Protein AF-A0A8S9NLE8-F1 (afdb_monomer)

Radius of gyration: 13.9 Å; Cα contacts (8 Å, |Δi|>4): 105; chains: 1; bounding box: 33×22×41 Å

Mean predicted aligned error: 6.96 Å

Secondary structure (DSSP, 8-state):
--HHHHHHHH--TTS--EEEEEHHHHHHHHHTT-GGG-SEEEEE---TT---TT------TTPPPHHHHHHHHHHHHHTT-EEEEE--

InterPro domains:
  IPR057192 Domain of unknown function DUF7870 [PF25276] (2-87)

Structure (mmCIF, N/CA/C/O backbone):
data_AF-A0A8S9NLE8-F1
#
_entry.id   AF-A0A8S9NLE8-F1
#
loop_
_atom_site.group_PDB
_atom_site.id
_atom_site.type_symbol
_atom_site.label_atom_id
_atom_site.label_alt_id
_atom_site.label_comp_id
_atom_site.label_asym_id
_atom_site.label_entity_id
_atom_site.label_seq_id
_atom_site.pdbx_PDB_ins_code
_atom_site.Cartn_x
_atom_site.Cartn_y
_atom_site.Cartn_z
_atom_site.occupancy
_atom_site.B_iso_or_equiv
_atom_site.auth_seq_id
_atom_site.auth_comp_id
_atom_site.auth_asym_id
_atom_site.auth_atom_id
_atom_site.pdbx_PDB_model_num
ATOM 1 N N . MET A 1 1 ? 11.570 9.511 13.124 1.00 67.25 1 MET A N 1
ATOM 2 C CA . MET A 1 1 ? 10.175 9.049 13.130 1.00 67.25 1 MET A CA 1
ATOM 3 C C . MET A 1 1 ? 9.832 8.573 11.730 1.00 67.25 1 MET A C 1
ATOM 5 O O . MET A 1 1 ? 9.982 9.355 10.795 1.00 67.25 1 MET A O 1
ATOM 9 N N . GLY A 1 2 ? 9.524 7.287 11.557 1.00 86.75 2 GLY A N 1
ATOM 10 C CA . GLY A 1 2 ? 9.173 6.715 10.245 1.00 86.75 2 GLY A CA 1
ATOM 11 C C . GLY A 1 2 ? 7.699 6.943 9.894 1.00 86.75 2 GLY A C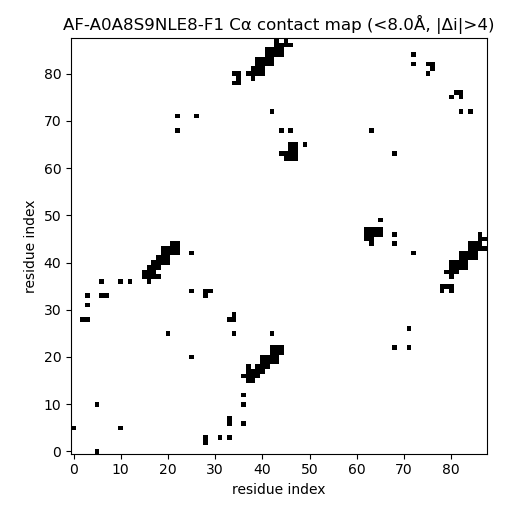 1
ATOM 12 O O . GLY A 1 2 ? 6.902 7.236 10.781 1.00 86.75 2 GLY A O 1
ATOM 13 N N . ILE A 1 3 ? 7.299 6.762 8.629 1.00 90.25 3 ILE A N 1
ATOM 14 C CA . ILE A 1 3 ? 5.889 6.954 8.221 1.00 90.25 3 ILE A CA 1
ATOM 15 C C . ILE A 1 3 ? 4.931 6.029 8.983 1.00 90.25 3 ILE A C 1
ATOM 17 O O . ILE A 1 3 ? 3.8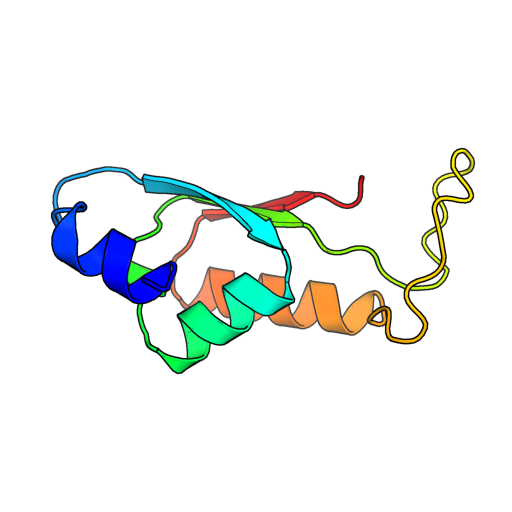45 6.433 9.378 1.00 90.25 3 ILE A O 1
ATOM 21 N N . THR A 1 4 ? 5.368 4.797 9.257 1.00 90.00 4 THR A N 1
ATOM 22 C CA . THR A 1 4 ? 4.590 3.818 10.026 1.00 90.00 4 THR A CA 1
ATOM 23 C C . THR A 1 4 ? 4.343 4.282 11.461 1.00 90.00 4 THR A C 1
ATOM 25 O O . THR A 1 4 ? 3.275 4.038 12.010 1.00 90.00 4 THR A O 1
ATOM 28 N N . GLU A 1 5 ? 5.339 4.910 12.079 1.00 92.94 5 GLU A N 1
ATOM 29 C CA . GLU A 1 5 ? 5.248 5.434 13.442 1.00 92.94 5 GLU A CA 1
ATOM 30 C C . GLU A 1 5 ? 4.338 6.662 13.472 1.00 92.94 5 GLU A C 1
ATOM 32 O O . GLU A 1 5 ? 3.413 6.720 14.273 1.00 92.94 5 GLU A O 1
ATOM 37 N N . TRP A 1 6 ? 4.512 7.563 12.499 1.00 93.31 6 TRP A N 1
ATOM 38 C CA . TRP A 1 6 ? 3.657 8.735 12.344 1.00 93.31 6 TRP A CA 1
ATOM 39 C C . TRP A 1 6 ? 2.178 8.352 12.185 1.00 93.31 6 TRP A C 1
ATOM 41 O O . TRP A 1 6 ? 1.341 8.905 12.892 1.00 93.31 6 TRP A O 1
ATOM 51 N N . LEU A 1 7 ? 1.853 7.373 11.328 1.00 92.06 7 LEU A N 1
ATOM 52 C CA . LEU A 1 7 ? 0.473 6.902 11.144 1.00 92.06 7 LEU A CA 1
ATOM 53 C C . LEU A 1 7 ? -0.118 6.353 12.445 1.00 92.06 7 LEU A C 1
ATOM 55 O O . LEU A 1 7 ? -1.232 6.705 12.804 1.00 92.06 7 LEU A O 1
ATOM 59 N N . LYS A 1 8 ? 0.638 5.547 13.196 1.00 91.06 8 LYS A N 1
ATOM 60 C CA . LYS A 1 8 ? 0.157 4.963 14.459 1.00 91.06 8 LYS A CA 1
ATOM 61 C C . LYS A 1 8 ? -0.123 5.998 15.545 1.00 91.06 8 LYS A C 1
ATOM 63 O O . LYS A 1 8 ? -0.996 5.772 16.374 1.00 91.06 8 LYS A O 1
ATOM 68 N N . GLU A 1 9 ? 0.639 7.085 15.574 1.00 93.50 9 GLU A N 1
ATOM 69 C CA . GLU A 1 9 ? 0.479 8.137 16.580 1.00 93.50 9 GLU A CA 1
ATOM 70 C C . GLU A 1 9 ? -0.597 9.163 16.211 1.00 93.50 9 GLU A C 1
ATOM 72 O O . GLU A 1 9 ? -1.178 9.775 17.105 1.00 93.50 9 GLU A O 1
ATOM 77 N N . ASN A 1 10 ? -0.849 9.368 14.913 1.00 93.81 10 ASN A N 1
ATOM 78 C CA . ASN A 1 10 ? -1.661 10.489 14.433 1.00 93.81 10 ASN A CA 1
ATOM 79 C C . ASN A 1 10 ? -2.977 10.080 13.769 1.00 93.81 10 ASN A C 1
ATOM 81 O O .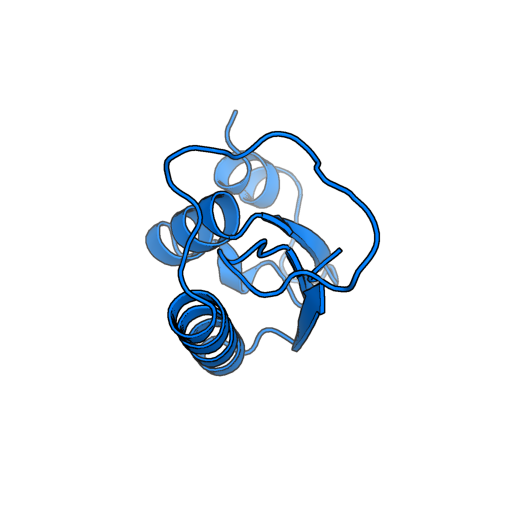 ASN A 1 10 ? -3.846 10.937 13.654 1.00 93.81 10 ASN A O 1
ATOM 85 N N . VAL A 1 11 ? -3.129 8.824 13.341 1.00 94.12 11 VAL A N 1
ATOM 86 C CA . VAL A 1 11 ? -4.325 8.346 12.635 1.00 94.12 11 VAL A CA 1
ATOM 87 C C . VAL A 1 11 ? -5.133 7.414 13.525 1.00 94.12 11 VAL A C 1
ATOM 89 O O . VAL A 1 11 ? -4.596 6.471 14.112 1.00 94.12 11 VAL A O 1
ATOM 92 N N . LYS A 1 12 ? -6.441 7.657 13.593 1.00 91.88 12 LYS A N 1
ATOM 93 C CA . LYS A 1 12 ? -7.416 6.769 14.237 1.00 91.88 12 LYS A CA 1
ATOM 94 C C . LYS A 1 12 ? -8.123 5.896 13.205 1.00 91.88 12 LYS A C 1
ATOM 96 O O . LYS A 1 12 ? -8.267 6.287 12.056 1.00 91.88 12 LYS A O 1
ATOM 101 N N . ASP A 1 13 ? -8.652 4.757 13.648 1.00 86.88 13 ASP A N 1
ATOM 102 C CA . ASP A 1 13 ? -9.342 3.784 12.783 1.00 86.88 13 ASP A CA 1
ATOM 103 C C . ASP A 1 13 ? -10.590 4.348 12.062 1.00 86.88 13 ASP A C 1
ATOM 105 O O . ASP A 1 13 ? -11.089 3.740 11.122 1.00 86.88 13 ASP A O 1
ATOM 109 N N . GLU A 1 14 ? -11.121 5.489 12.508 1.00 91.06 14 GLU A N 1
ATOM 110 C CA . GLU A 1 14 ? -12.314 6.145 11.947 1.00 91.06 14 GLU A CA 1
ATOM 111 C C . GLU A 1 14 ? -11.981 7.155 10.835 1.00 91.06 14 GLU A C 1
ATOM 113 O O . GLU A 1 14 ? -12.884 7.689 10.186 1.00 91.06 14 GLU A O 1
ATOM 118 N N . GLU A 1 15 ? -10.701 7.476 10.652 1.00 94.12 15 GLU A N 1
ATOM 119 C CA . GLU A 1 15 ? -10.255 8.492 9.707 1.00 94.12 15 GLU A CA 1
ATOM 120 C C . GLU A 1 15 ? -9.989 7.876 8.335 1.00 94.12 15 GLU A C 1
ATOM 122 O O . GLU A 1 15 ? -9.309 6.863 8.225 1.00 94.12 15 GLU A O 1
ATOM 127 N N . TYR A 1 16 ? -10.494 8.526 7.283 1.00 96.06 16 TYR A N 1
ATOM 128 C CA . TYR A 1 16 ? -10.234 8.113 5.906 1.00 96.06 16 TYR A CA 1
ATOM 129 C C . TYR A 1 16 ? -8.904 8.698 5.424 1.00 96.06 16 TYR A C 1
ATOM 131 O O . TYR A 1 16 ? -8.775 9.915 5.243 1.00 96.06 16 TYR A O 1
ATOM 139 N N . VAL A 1 17 ? -7.913 7.840 5.207 1.00 96.75 17 VAL A N 1
ATOM 140 C CA . VAL A 1 17 ? -6.545 8.243 4.880 1.00 96.75 17 VAL A CA 1
ATOM 141 C C . VAL A 1 17 ? -6.254 8.046 3.401 1.00 96.75 17 VAL A C 1
ATOM 143 O O . VAL A 1 17 ? -6.248 6.931 2.877 1.00 96.75 17 VAL A O 1
ATOM 146 N N . VAL A 1 18 ? -5.912 9.156 2.745 1.00 97.25 18 VAL A N 1
ATOM 147 C CA . VAL A 1 18 ? -5.432 9.179 1.361 1.00 97.25 18 VAL A CA 1
ATOM 148 C C . VAL A 1 18 ? -3.956 9.532 1.343 1.00 97.25 18 VAL A C 1
ATOM 150 O O . VAL A 1 18 ? -3.543 10.557 1.890 1.00 97.25 18 VAL A O 1
ATOM 153 N N . MET A 1 19 ? -3.149 8.714 0.676 1.00 95.06 19 MET A N 1
ATOM 154 C CA . MET A 1 19 ? -1.711 8.940 0.576 1.00 95.06 19 MET A CA 1
ATOM 155 C C . MET A 1 19 ? -1.210 8.845 -0.856 1.00 95.06 19 MET A C 1
ATOM 157 O O . MET A 1 19 ? -1.729 8.109 -1.688 1.00 95.06 19 MET A O 1
ATOM 161 N N . LYS A 1 20 ? -0.118 9.558 -1.125 1.00 95.44 20 LYS A N 1
ATOM 162 C CA . LYS A 1 20 ? 0.742 9.323 -2.281 1.00 95.44 20 LYS A CA 1
ATOM 163 C C . LYS A 1 20 ? 2.118 8.934 -1.763 1.00 95.44 20 LYS A C 1
ATOM 165 O O . LYS A 1 20 ? 2.705 9.692 -0.993 1.00 95.44 20 LYS A O 1
ATOM 170 N N . ALA A 1 21 ? 2.627 7.777 -2.171 1.00 94.56 21 ALA A N 1
ATOM 171 C CA . ALA A 1 21 ? 3.899 7.272 -1.666 1.00 94.56 21 ALA A CA 1
ATOM 172 C C . ALA A 1 21 ? 4.673 6.482 -2.723 1.00 94.56 21 ALA A C 1
ATOM 174 O O . ALA A 1 21 ? 4.091 5.843 -3.603 1.00 94.56 21 ALA A O 1
ATOM 175 N N . GLU A 1 22 ? 5.999 6.531 -2.609 1.00 92.56 22 GLU A N 1
ATOM 176 C CA . GLU A 1 22 ? 6.909 5.761 -3.452 1.00 92.56 22 GLU A CA 1
ATOM 177 C C . GLU A 1 22 ? 6.868 4.274 -3.096 1.00 92.56 22 GLU A C 1
ATOM 179 O O . GLU A 1 22 ? 6.608 3.876 -1.956 1.00 92.56 22 GLU A O 1
ATOM 184 N N . ALA A 1 23 ? 7.148 3.440 -4.090 1.00 92.38 23 ALA A N 1
ATOM 185 C CA . ALA A 1 23 ? 7.028 1.995 -3.991 1.00 92.38 23 ALA A CA 1
ATOM 186 C C . ALA A 1 23 ? 7.915 1.371 -2.887 1.00 92.38 23 ALA A C 1
ATOM 188 O O . ALA A 1 23 ? 7.568 0.327 -2.332 1.00 92.38 23 ALA A O 1
ATOM 189 N N . GLU A 1 24 ? 9.039 1.997 -2.537 1.00 91.38 24 GLU A N 1
ATOM 190 C CA . GLU A 1 24 ? 9.921 1.609 -1.432 1.00 91.38 24 GLU A CA 1
ATOM 191 C C . GLU A 1 24 ? 9.271 1.846 -0.062 1.00 91.38 24 GLU A C 1
ATOM 193 O O . GLU A 1 24 ? 9.328 0.976 0.812 1.00 91.38 24 GLU A O 1
ATOM 198 N N . VAL A 1 25 ? 8.610 2.995 0.105 1.00 93.56 25 VAL A N 1
ATOM 199 C CA . VAL A 1 25 ? 7.892 3.360 1.335 1.00 93.56 25 VAL A CA 1
ATOM 200 C C . VAL A 1 25 ? 6.700 2.430 1.535 1.00 93.56 25 VAL A C 1
ATOM 202 O O . VAL A 1 25 ? 6.488 1.897 2.623 1.00 93.56 25 VAL A O 1
ATOM 205 N N . VAL A 1 26 ? 5.952 2.171 0.462 1.00 95.06 26 VAL A N 1
ATOM 206 C CA . VAL A 1 26 ? 4.780 1.293 0.504 1.00 95.06 26 VAL A CA 1
ATOM 207 C C . VAL A 1 26 ? 5.164 -0.141 0.875 1.00 95.06 26 VAL A C 1
ATOM 209 O O . VAL A 1 26 ? 4.492 -0.772 1.687 1.00 95.06 26 VAL A O 1
ATOM 212 N N . GLU A 1 27 ? 6.275 -0.665 0.357 1.00 93.75 27 GLU A N 1
ATOM 213 C CA . GLU A 1 27 ? 6.763 -1.986 0.766 1.00 93.75 27 GLU A CA 1
ATOM 214 C C . GLU A 1 27 ? 7.156 -2.056 2.243 1.00 93.75 27 GLU A C 1
ATOM 216 O O . GLU A 1 27 ? 6.960 -3.087 2.887 1.00 93.75 27 GLU A O 1
ATOM 221 N N . GLU A 1 28 ? 7.720 -0.982 2.793 1.00 93.94 28 GLU A N 1
ATOM 222 C CA . GLU A 1 28 ? 7.999 -0.904 4.225 1.00 93.94 28 GLU A CA 1
ATOM 223 C C . GLU A 1 28 ? 6.705 -0.945 5.044 1.00 93.94 28 GLU A C 1
ATOM 225 O O . GLU A 1 28 ? 6.611 -1.695 6.017 1.00 93.94 28 GLU A O 1
ATOM 230 N N . MET A 1 29 ? 5.677 -0.216 4.609 1.00 94.88 29 MET A N 1
ATOM 231 C CA . MET A 1 29 ? 4.363 -0.222 5.254 1.00 94.88 29 MET A CA 1
ATOM 232 C C . MET A 1 29 ? 3.685 -1.594 5.189 1.00 94.88 29 MET A C 1
ATOM 234 O O . MET A 1 29 ? 3.094 -2.033 6.178 1.00 94.88 29 MET A O 1
ATOM 238 N N . MET A 1 30 ? 3.825 -2.307 4.066 1.00 94.38 30 MET A N 1
ATOM 239 C CA . MET A 1 30 ? 3.380 -3.698 3.922 1.00 94.38 30 MET A CA 1
ATOM 240 C C . MET A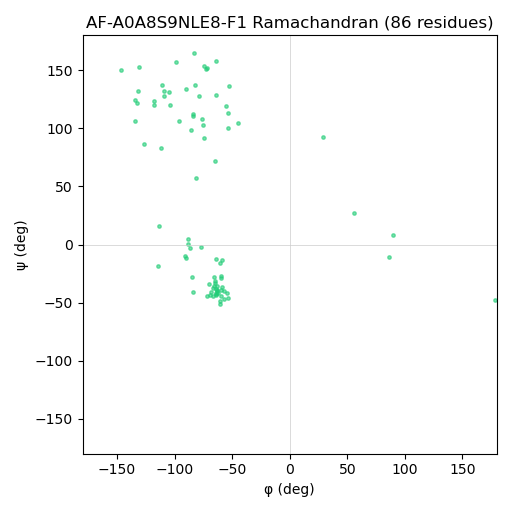 1 30 ? 4.096 -4.612 4.926 1.00 94.38 30 MET A C 1
ATOM 242 O O . MET A 1 30 ? 3.447 -5.358 5.658 1.00 94.38 30 MET A O 1
ATOM 246 N N . ARG A 1 31 ? 5.434 -4.526 5.024 1.00 94.38 31 ARG A N 1
ATOM 247 C CA . ARG A 1 31 ? 6.224 -5.324 5.986 1.00 94.38 31 ARG A CA 1
ATOM 248 C C . ARG A 1 31 ? 5.813 -5.055 7.434 1.00 94.38 31 ARG A C 1
ATOM 250 O O . ARG A 1 31 ? 5.727 -5.989 8.228 1.00 94.38 31 ARG A O 1
ATOM 257 N N . ASN A 1 32 ? 5.522 -3.799 7.760 1.00 93.50 32 ASN A N 1
ATOM 258 C CA . ASN A 1 32 ? 5.152 -3.372 9.108 1.00 93.50 32 ASN A CA 1
ATOM 259 C C . ASN A 1 32 ? 3.645 -3.470 9.405 1.00 93.50 32 ASN A C 1
ATOM 261 O O . ASN A 1 32 ? 3.224 -3.126 10.514 1.00 93.50 32 ASN A O 1
ATOM 265 N N . LYS A 1 33 ? 2.836 -3.928 8.438 1.00 92.75 33 LYS A N 1
ATOM 266 C CA . LYS A 1 33 ? 1.368 -4.034 8.521 1.00 92.75 33 LYS A CA 1
ATOM 267 C C . LYS A 1 33 ? 0.665 -2.713 8.863 1.00 92.75 33 LYS A C 1
ATOM 269 O O . LYS A 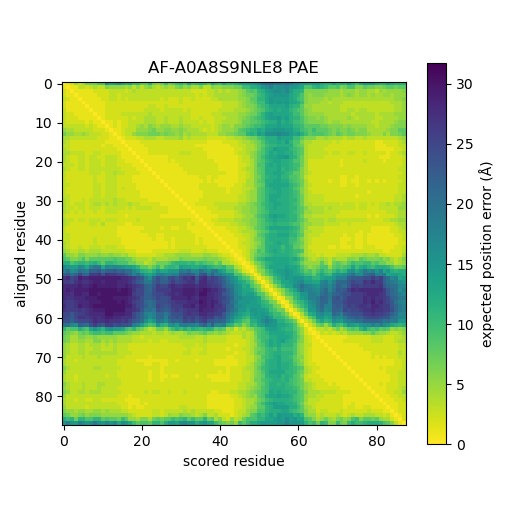1 33 ? -0.403 -2.724 9.472 1.00 92.75 33 LYS A O 1
ATOM 274 N N . SER A 1 34 ? 1.270 -1.580 8.510 1.00 94.50 34 SER A N 1
ATOM 275 C CA . SER A 1 34 ? 0.680 -0.243 8.676 1.00 94.50 34 SER A CA 1
ATOM 276 C C . SER A 1 34 ? -0.122 0.201 7.459 1.00 94.50 34 SER A C 1
ATOM 278 O O . SER A 1 34 ? -0.877 1.159 7.552 1.00 94.50 34 SER A O 1
ATOM 280 N N . ILE A 1 35 ? -0.014 -0.522 6.340 1.00 95.19 35 ILE A N 1
ATOM 281 C CA . ILE A 1 35 ? -0.752 -0.225 5.108 1.00 95.19 35 ILE A CA 1
ATOM 282 C C . ILE A 1 35 ? -2.276 -0.269 5.282 1.00 95.19 35 ILE A C 1
ATOM 284 O O . ILE A 1 35 ? -2.980 0.482 4.627 1.00 95.19 35 ILE A O 1
ATOM 288 N N . LYS A 1 36 ? -2.775 -1.077 6.225 1.00 92.19 36 LYS A N 1
ATOM 289 C CA . LYS A 1 36 ? -4.200 -1.166 6.585 1.00 92.19 36 LYS A CA 1
ATOM 290 C C . LYS A 1 36 ? -4.788 0.123 7.174 1.00 92.19 36 LYS A C 1
ATOM 292 O O . LYS A 1 36 ? -5.988 0.187 7.382 1.00 92.19 36 LYS A O 1
ATOM 297 N N . MET A 1 37 ? -3.937 1.089 7.531 1.00 94.38 37 MET A N 1
ATOM 298 C CA . MET A 1 37 ? -4.347 2.416 8.005 1.00 94.38 37 MET A CA 1
ATOM 299 C C . MET A 1 37 ? -4.521 3.405 6.843 1.00 94.38 37 MET A C 1
ATOM 301 O O . MET A 1 37 ? -4.670 4.595 7.081 1.00 94.38 37 MET A O 1
ATOM 305 N N . VAL A 1 38 ? -4.390 2.938 5.598 1.00 96.25 38 VAL A N 1
ATOM 306 C CA . VAL A 1 38 ? -4.532 3.735 4.381 1.00 96.25 38 VAL A CA 1
ATOM 307 C C . VAL A 1 38 ? -5.694 3.172 3.582 1.00 96.25 38 VAL A C 1
ATOM 309 O O . VAL A 1 38 ? -5.648 2.018 3.162 1.00 96.25 38 VAL A O 1
ATOM 312 N N . ASP A 1 39 ? -6.704 3.994 3.334 1.00 97.31 39 ASP A N 1
ATOM 313 C CA . ASP A 1 39 ? -7.875 3.606 2.549 1.00 97.31 39 ASP A CA 1
ATOM 314 C C . ASP A 1 39 ? -7.618 3.760 1.051 1.00 97.31 39 ASP A C 1
ATOM 316 O O . ASP A 1 39 ? -7.979 2.891 0.256 1.00 97.31 39 ASP A O 1
ATOM 320 N N . GLU A 1 40 ? -6.942 4.843 0.655 1.00 98.12 40 GLU A N 1
ATOM 321 C CA . GLU A 1 40 ? -6.645 5.152 -0.742 1.00 98.12 40 GLU A CA 1
ATOM 322 C C . GLU A 1 40 ? -5.175 5.530 -0.942 1.00 98.12 40 GLU A C 1
ATOM 324 O O . GLU A 1 40 ? -4.603 6.356 -0.227 1.00 98.12 40 GLU A O 1
ATOM 329 N N . LEU A 1 41 ? -4.547 4.930 -1.953 1.00 97.62 41 LEU A N 1
ATOM 330 C CA . LEU A 1 41 ? -3.123 5.079 -2.219 1.00 97.62 41 LEU A CA 1
ATOM 331 C C . LEU A 1 41 ? -2.838 5.379 -3.692 1.00 97.62 41 LEU A 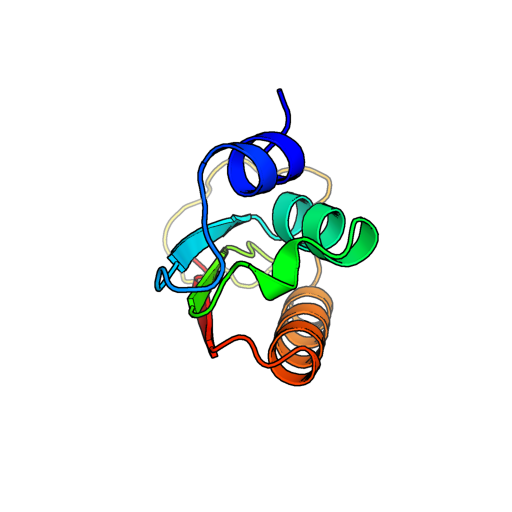C 1
ATOM 333 O O . LEU A 1 41 ? -3.080 4.563 -4.579 1.00 97.62 41 LEU A O 1
ATOM 337 N N . PHE A 1 42 ? -2.179 6.504 -3.944 1.00 97.12 42 PHE A N 1
ATOM 338 C CA . PHE A 1 42 ? -1.510 6.796 -5.207 1.00 97.12 42 PHE A CA 1
ATOM 339 C C . PHE A 1 42 ? -0.095 6.211 -5.169 1.00 97.12 42 PHE A C 1
ATOM 341 O O . PHE A 1 42 ? 0.826 6.801 -4.595 1.00 97.12 42 PHE A O 1
ATOM 348 N N . LEU A 1 43 ? 0.076 5.032 -5.771 1.00 95.12 43 LEU A N 1
ATOM 349 C CA . LEU A 1 43 ? 1.355 4.332 -5.831 1.00 95.12 43 LEU A CA 1
ATOM 350 C C . LEU A 1 43 ? 2.261 4.989 -6.872 1.00 95.12 43 LEU A C 1
ATOM 352 O O . LEU A 1 43 ? 2.062 4.822 -8.080 1.00 95.12 43 LEU A O 1
ATOM 356 N N . GLU A 1 44 ? 3.285 5.694 -6.397 1.00 92.19 44 GLU A N 1
ATOM 357 C CA . GLU A 1 44 ? 4.330 6.237 -7.252 1.00 92.19 44 GLU A CA 1
ATOM 358 C C . GLU A 1 44 ? 5.400 5.174 -7.520 1.00 92.19 44 GLU A C 1
ATOM 360 O O . GLU A 1 44 ? 6.163 4.782 -6.639 1.00 92.19 44 GLU A O 1
ATOM 365 N N . CYS A 1 45 ? 5.454 4.699 -8.764 1.00 87.31 45 CYS A N 1
ATOM 366 C CA . CYS A 1 45 ? 6.455 3.737 -9.214 1.00 87.31 45 CYS A CA 1
ATOM 367 C C . CYS A 1 45 ? 7.014 4.185 -10.563 1.00 87.31 45 CYS A C 1
ATOM 369 O O . CYS A 1 45 ? 6.266 4.395 -11.514 1.00 87.31 45 CYS A O 1
ATOM 3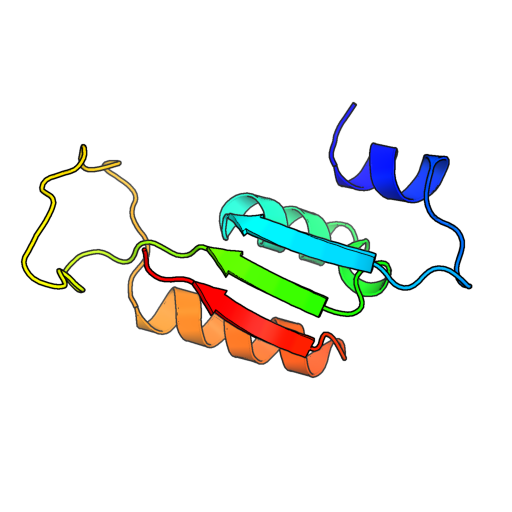71 N N . LYS A 1 46 ? 8.339 4.341 -10.650 1.00 81.75 46 LYS A N 1
ATOM 372 C CA . LYS A 1 46 ? 9.048 4.832 -11.845 1.00 81.75 46 LYS A CA 1
ATOM 373 C C . LYS A 1 46 ? 9.890 3.708 -12.457 1.00 81.75 46 LYS A C 1
ATOM 375 O O . LYS A 1 46 ? 11.081 3.594 -12.156 1.00 81.75 46 LYS A O 1
ATOM 380 N N . PRO A 1 47 ? 9.291 2.833 -13.276 1.00 73.00 47 PRO A N 1
ATOM 381 C CA . PRO A 1 47 ? 9.956 1.664 -13.808 1.00 73.00 47 PRO A CA 1
ATOM 382 C C . PRO A 1 47 ? 10.973 2.042 -14.884 1.00 73.00 47 PRO A C 1
ATOM 384 O O . PRO A 1 47 ? 10.808 3.005 -15.639 1.00 73.00 47 PRO A O 1
ATOM 387 N N . LYS A 1 48 ? 12.016 1.225 -15.019 1.00 68.19 48 LYS A N 1
ATOM 388 C CA . LYS A 1 48 ? 12.977 1.357 -16.117 1.00 68.19 48 LYS A CA 1
ATOM 389 C C . LYS A 1 48 ? 12.280 1.107 -17.459 1.00 68.19 48 LYS A C 1
ATOM 391 O O . LYS A 1 48 ? 11.627 0.087 -17.647 1.00 68.19 48 LYS A O 1
ATOM 396 N N . GLY A 1 49 ? 12.456 2.027 -18.407 1.00 60.16 49 GLY A N 1
ATOM 397 C CA . GLY A 1 49 ? 12.029 1.849 -19.800 1.00 60.16 49 GLY A CA 1
ATOM 398 C C . GLY A 1 49 ? 10.577 2.225 -20.109 1.00 60.16 49 GLY A C 1
ATOM 399 O O . GLY A 1 49 ? 10.258 2.383 -21.285 1.00 60.16 49 GLY A O 1
ATOM 400 N N . LEU A 1 50 ? 9.728 2.480 -19.105 1.00 57.41 50 LEU A N 1
ATOM 401 C CA . LEU A 1 50 ? 8.401 3.076 -19.314 1.00 57.41 50 LEU A CA 1
ATOM 402 C C . LEU A 1 50 ? 8.539 4.603 -19.446 1.00 57.41 50 LEU A C 1
ATOM 404 O O . LEU A 1 50 ? 8.011 5.393 -18.672 1.00 57.41 50 LEU A O 1
ATOM 408 N N . GLY A 1 51 ? 9.349 5.023 -20.416 1.00 48.75 51 GLY A N 1
ATOM 409 C CA . GLY A 1 51 ? 9.478 6.418 -20.792 1.00 48.75 51 GLY A CA 1
ATOM 410 C C . GLY A 1 51 ? 8.246 6.842 -21.575 1.00 48.75 51 GLY A C 1
ATOM 411 O O . GLY A 1 51 ? 8.240 6.753 -22.803 1.00 48.75 51 GLY A O 1
ATOM 412 N N . LEU A 1 52 ? 7.231 7.374 -20.890 1.00 48.06 52 LEU A N 1
ATOM 413 C CA . LEU A 1 52 ? 6.414 8.411 -21.511 1.00 48.06 52 LEU A CA 1
ATOM 414 C C . LEU A 1 52 ? 7.400 9.493 -21.974 1.00 48.06 52 LEU A C 1
ATOM 416 O O . LEU A 1 52 ? 8.141 10.072 -21.178 1.00 48.06 52 LEU A O 1
ATOM 420 N N . ARG A 1 53 ? 7.514 9.648 -23.297 1.00 43.88 53 ARG A N 1
ATOM 421 C CA . ARG A 1 53 ? 8.419 10.586 -23.973 1.00 43.88 53 ARG A CA 1
ATOM 422 C C . ARG A 1 53 ? 8.350 11.957 -23.289 1.00 43.88 53 ARG A C 1
ATOM 424 O O . ARG A 1 53 ? 7.394 12.687 -23.514 1.00 43.88 53 ARG A O 1
ATOM 431 N N . GLY A 1 54 ? 9.345 12.340 -22.488 1.00 41.38 54 GLY A N 1
ATOM 432 C CA . GLY A 1 54 ? 9.309 13.691 -21.923 1.00 41.38 54 GLY A CA 1
ATOM 433 C C . GLY A 1 54 ? 10.422 14.101 -20.976 1.00 41.38 54 GLY A C 1
ATOM 434 O O . GLY A 1 54 ? 10.987 15.175 -21.162 1.00 41.38 54 GLY A O 1
ATOM 435 N N . ARG A 1 55 ? 10.781 13.299 -19.970 1.00 41.75 55 ARG A N 1
ATOM 436 C CA . ARG A 1 55 ? 11.771 13.744 -18.974 1.00 41.75 55 ARG A CA 1
ATOM 437 C C . ARG A 1 55 ? 12.814 12.681 -18.677 1.00 41.75 55 ARG A C 1
ATOM 439 O O . ARG A 1 55 ? 12.585 11.716 -17.959 1.00 41.75 55 ARG A O 1
ATOM 446 N N . ARG A 1 56 ? 14.016 12.925 -19.210 1.00 43.22 56 ARG A N 1
ATOM 447 C CA . ARG A 1 56 ? 15.281 12.378 -18.706 1.00 43.22 56 ARG A CA 1
ATOM 448 C C . ARG A 1 56 ? 15.534 12.946 -17.305 1.00 43.22 56 ARG A C 1
ATOM 450 O O . ARG A 1 56 ? 16.380 13.815 -17.135 1.00 43.22 56 ARG A O 1
ATOM 457 N N . THR A 1 57 ? 14.779 12.507 -16.306 1.00 42.34 57 THR A N 1
ATOM 458 C CA . THR A 1 57 ? 15.074 12.812 -14.903 1.00 42.34 57 THR A CA 1
ATOM 459 C C . THR A 1 57 ? 15.855 11.652 -14.316 1.00 42.34 57 THR A C 1
ATOM 461 O O . THR A 1 57 ? 15.327 10.561 -14.141 1.00 42.34 57 THR A O 1
ATOM 464 N N . MET A 1 58 ? 17.149 11.921 -14.126 1.00 42.47 58 MET A N 1
ATOM 465 C CA . MET A 1 58 ? 18.098 11.283 -13.215 1.00 42.47 58 MET A CA 1
ATOM 466 C C . MET A 1 58 ? 17.795 9.813 -12.891 1.00 42.47 58 MET A C 1
ATOM 468 O O . MET A 1 58 ? 17.059 9.483 -11.967 1.00 42.47 58 MET A O 1
ATOM 472 N N . GLN A 1 59 ? 18.397 8.929 -13.687 1.00 44.19 59 GLN A N 1
ATOM 473 C CA . GLN A 1 59 ? 18.401 7.487 -13.482 1.00 44.19 59 GLN A CA 1
ATOM 474 C C . GLN A 1 59 ? 18.902 7.155 -12.069 1.00 44.19 59 GLN A C 1
ATOM 476 O O . GLN A 1 59 ? 20.107 7.100 -11.821 1.00 44.19 59 GLN A O 1
ATOM 481 N N . SER A 1 60 ? 17.974 6.873 -11.153 1.00 42.81 60 SER A N 1
ATOM 482 C CA . SER A 1 60 ? 18.262 5.987 -10.031 1.00 42.81 60 SER A CA 1
ATOM 483 C C . SER A 1 60 ? 18.763 4.669 -10.632 1.00 42.81 60 SER A C 1
ATOM 485 O O . SER A 1 60 ? 18.076 4.017 -11.427 1.00 42.81 60 SER A O 1
ATOM 487 N N . LYS A 1 61 ? 20.002 4.288 -10.303 1.00 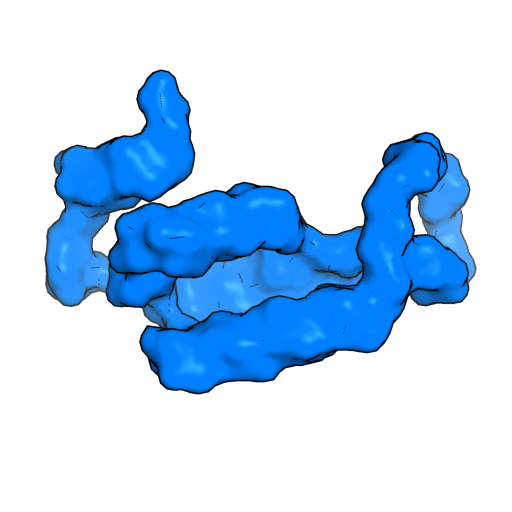46.44 61 LYS A N 1
ATOM 488 C CA . LYS A 1 61 ? 20.660 3.079 -10.825 1.00 46.44 61 LYS A CA 1
ATOM 489 C C . LYS A 1 61 ? 19.869 1.789 -10.499 1.00 46.44 61 LYS A C 1
ATOM 491 O O . LYS A 1 61 ? 20.086 0.765 -11.151 1.00 46.44 61 LYS A O 1
ATOM 496 N N . SER A 1 62 ? 18.881 1.841 -9.598 1.00 52.69 62 SER A N 1
ATOM 497 C CA . SER A 1 62 ? 18.099 0.703 -9.087 1.00 52.69 62 SER A CA 1
ATOM 498 C C . SER A 1 62 ? 16.606 0.681 -9.464 1.00 52.69 62 SER A C 1
ATOM 500 O O . SER A 1 62 ? 15.860 -0.062 -8.841 1.00 52.69 62 SER A O 1
ATOM 502 N N . GLY A 1 63 ? 16.137 1.452 -10.454 1.00 62.22 63 GLY A N 1
ATOM 503 C CA . GLY A 1 63 ? 14.705 1.460 -10.818 1.00 62.22 63 GLY A CA 1
ATOM 504 C C . GLY A 1 63 ? 14.105 0.065 -11.093 1.00 62.22 63 GLY A C 1
ATOM 505 O O . GLY A 1 63 ? 14.742 -0.751 -11.770 1.00 62.22 63 GLY A O 1
ATOM 506 N N . ARG A 1 64 ? 12.893 -0.176 -10.570 1.00 74.81 64 ARG A N 1
ATOM 507 C CA . ARG A 1 64 ? 12.111 -1.422 -10.714 1.00 74.81 64 ARG A CA 1
ATOM 508 C C . ARG A 1 64 ? 11.701 -1.693 -12.163 1.00 74.81 64 ARG A C 1
ATOM 510 O O . ARG A 1 64 ? 11.635 -0.782 -12.989 1.00 74.81 64 ARG A O 1
ATOM 517 N N . ALA A 1 65 ? 11.404 -2.942 -12.493 1.00 85.00 65 ALA A N 1
ATOM 518 C CA . ALA A 1 65 ? 10.696 -3.296 -13.716 1.00 85.00 65 ALA A CA 1
ATOM 519 C C . ALA A 1 65 ? 9.203 -2.944 -13.596 1.00 85.00 65 ALA A C 1
ATOM 521 O O . ALA A 1 65 ? 8.626 -2.945 -12.509 1.00 85.00 65 ALA A O 1
ATOM 522 N N . TYR A 1 66 ? 8.545 -2.689 -14.729 1.00 84.19 66 TYR A N 1
ATOM 523 C CA . TYR A 1 66 ? 7.109 -2.380 -14.768 1.00 84.19 66 TYR A CA 1
ATOM 524 C C . TYR A 1 66 ? 6.252 -3.461 -14.087 1.00 84.19 66 TYR A C 1
ATOM 526 O O . TYR A 1 66 ? 5.355 -3.154 -13.304 1.00 84.19 66 TYR A O 1
ATOM 534 N N . TRP A 1 67 ? 6.584 -4.731 -14.318 1.00 86.88 67 TRP A N 1
ATOM 535 C CA . TRP A 1 67 ? 5.877 -5.872 -13.734 1.00 86.88 67 TRP A CA 1
ATOM 536 C C . TRP A 1 67 ? 6.001 -5.936 -12.210 1.00 86.88 67 TRP A C 1
ATOM 538 O O . TRP A 1 67 ? 5.066 -6.368 -11.549 1.00 86.88 67 TRP A O 1
ATOM 548 N N . GLU A 1 68 ? 7.118 -5.477 -11.639 1.00 89.88 68 GLU A N 1
ATOM 549 C CA . GLU A 1 68 ? 7.296 -5.426 -10.182 1.00 89.88 68 GLU A CA 1
ATOM 550 C C . GLU A 1 68 ? 6.369 -4.379 -9.555 1.00 89.88 68 GLU A C 1
ATOM 552 O O . GLU A 1 68 ? 5.738 -4.639 -8.532 1.00 89.88 68 GLU A O 1
ATOM 557 N N . CYS A 1 69 ? 6.217 -3.221 -10.204 1.00 90.88 69 CYS A N 1
ATOM 558 C CA . CYS A 1 69 ? 5.250 -2.203 -9.796 1.00 90.88 69 CYS A CA 1
ATOM 559 C C . CYS A 1 69 ? 3.805 -2.727 -9.889 1.00 90.88 69 CYS A C 1
ATOM 561 O O . CYS A 1 69 ? 3.012 -2.503 -8.977 1.00 90.88 69 CYS A O 1
ATOM 563 N N . LEU A 1 70 ? 3.462 -3.461 -10.957 1.00 92.50 70 LEU A N 1
ATOM 564 C CA . LEU A 1 70 ? 2.139 -4.079 -11.100 1.00 92.50 70 LEU A CA 1
ATOM 565 C C . LEU A 1 70 ? 1.886 -5.186 -10.069 1.00 92.50 70 LEU A C 1
ATOM 567 O O . LEU A 1 70 ? 0.777 -5.304 -9.554 1.00 92.50 70 LEU A O 1
ATOM 571 N N . ALA A 1 71 ? 2.904 -5.979 -9.738 1.00 94.88 71 ALA A N 1
ATOM 572 C CA . ALA A 1 71 ? 2.793 -6.996 -8.701 1.00 94.88 71 ALA A CA 1
ATOM 573 C C . ALA A 1 71 ? 2.539 -6.361 -7.327 1.00 94.88 71 ALA A C 1
ATOM 575 O O . ALA A 1 71 ? 1.690 -6.841 -6.577 1.00 94.88 71 ALA A O 1
ATOM 576 N N . LEU A 1 72 ? 3.230 -5.260 -7.006 1.00 94.75 72 LEU A N 1
ATOM 577 C CA . LEU A 1 72 ? 2.968 -4.502 -5.784 1.00 94.75 72 LEU A CA 1
ATOM 578 C C . LEU A 1 72 ? 1.560 -3.891 -5.790 1.00 94.75 72 LEU A C 1
ATOM 580 O O . LEU A 1 72 ? 0.850 -4.005 -4.797 1.00 94.75 72 LEU A O 1
ATOM 584 N N . TYR A 1 73 ? 1.136 -3.308 -6.914 1.00 95.19 73 TYR A N 1
ATOM 585 C CA . TYR A 1 73 ? -0.222 -2.791 -7.097 1.00 95.19 73 TYR A CA 1
ATOM 586 C C . TYR A 1 73 ? -1.292 -3.851 -6.796 1.00 95.19 73 TYR A C 1
ATOM 588 O O . TYR A 1 73 ? -2.248 -3.566 -6.080 1.00 95.19 73 TYR A O 1
ATOM 596 N N . GLY A 1 74 ? -1.118 -5.077 -7.305 1.00 96.50 74 GLY A N 1
ATOM 597 C CA . GLY A 1 74 ? -2.023 -6.195 -7.025 1.00 96.50 74 GLY A CA 1
ATOM 598 C C . GLY A 1 74 ? -2.081 -6.535 -5.537 1.00 96.50 74 GLY A C 1
ATOM 599 O O . GLY A 1 74 ? -3.158 -6.519 -4.952 1.00 96.50 74 GLY A O 1
ATOM 600 N N . LYS A 1 75 ? -0.917 -6.722 -4.900 1.00 96.50 75 LYS A N 1
ATOM 601 C CA . LYS A 1 75 ? -0.834 -7.050 -3.466 1.00 96.50 75 LYS A CA 1
ATOM 602 C C . LYS A 1 75 ? -1.518 -6.018 -2.572 1.00 96.50 75 LYS A C 1
ATOM 604 O O . LYS A 1 75 ? -2.163 -6.384 -1.604 1.00 96.50 75 LYS A O 1
ATOM 609 N N . LEU A 1 76 ? -1.381 -4.733 -2.888 1.00 96.69 76 LEU A N 1
ATOM 610 C CA . LEU A 1 76 ? -2.014 -3.663 -2.112 1.00 96.69 76 LEU A CA 1
ATOM 611 C C . LEU A 1 76 ? -3.543 -3.709 -2.194 1.00 96.69 76 LEU A C 1
ATOM 613 O O . LEU A 1 76 ? -4.224 -3.425 -1.214 1.00 96.69 76 LEU A O 1
ATOM 617 N N . ARG A 1 77 ? -4.085 -4.092 -3.352 1.00 96.31 77 ARG A N 1
ATOM 618 C CA . ARG A 1 77 ? -5.529 -4.285 -3.516 1.00 96.31 77 ARG A CA 1
ATOM 619 C C . ARG A 1 77 ? -6.030 -5.512 -2.765 1.00 96.31 77 ARG A C 1
ATOM 621 O O . ARG A 1 77 ? -7.143 -5.475 -2.252 1.00 96.31 77 ARG A O 1
ATOM 628 N N . ASP A 1 78 ? -5.213 -6.558 -2.672 1.00 96.62 78 ASP A N 1
ATOM 629 C CA . ASP A 1 78 ? -5.531 -7.746 -1.872 1.00 96.62 78 ASP A CA 1
ATOM 630 C C . ASP A 1 78 ? -5.584 -7.425 -0.363 1.00 96.62 78 ASP A C 1
ATOM 632 O O . ASP A 1 78 ? -6.352 -8.048 0.365 1.00 96.62 78 ASP A O 1
ATOM 636 N N . GLU A 1 79 ? -4.838 -6.412 0.099 1.00 95.44 79 GLU A N 1
ATOM 637 C CA . GLU A 1 79 ? -4.928 -5.863 1.467 1.00 95.44 79 GLU A CA 1
ATOM 638 C C . GLU A 1 79 ? -6.151 -4.948 1.682 1.00 95.44 79 GLU A C 1
ATOM 640 O O . GLU A 1 79 ? -6.370 -4.462 2.790 1.00 95.44 79 GLU A O 1
ATOM 645 N N . GLY A 1 80 ? -6.961 -4.706 0.647 1.00 94.81 80 GLY A N 1
ATOM 646 C CA . GLY A 1 80 ? -8.181 -3.899 0.736 1.00 94.81 80 GLY A CA 1
ATOM 647 C C . GLY A 1 80 ? -7.999 -2.401 0.482 1.00 94.81 80 GLY A C 1
ATOM 648 O O . GLY A 1 80 ? -8.955 -1.651 0.650 1.00 94.81 80 GLY A O 1
ATOM 649 N N . VAL A 1 81 ? -6.817 -1.958 0.039 1.00 97.19 81 VAL A N 1
ATOM 650 C CA . VAL A 1 81 ? -6.550 -0.543 -0.270 1.00 97.19 81 VAL A CA 1
ATOM 651 C C . VAL A 1 81 ? -7.061 -0.181 -1.669 1.00 97.19 81 VAL A C 1
ATOM 653 O O . VAL A 1 81 ? -6.840 -0.913 -2.642 1.00 97.19 81 VAL A O 1
ATOM 656 N N . ALA A 1 82 ? -7.692 0.984 -1.814 1.00 97.81 82 ALA A N 1
ATOM 657 C CA . ALA A 1 82 ? -8.025 1.563 -3.112 1.00 97.81 82 ALA A CA 1
ATOM 658 C C . ALA A 1 82 ? -6.764 2.158 -3.762 1.00 97.81 82 ALA A C 1
ATOM 660 O O . ALA A 1 82 ? -6.289 3.225 -3.384 1.00 97.81 82 ALA A O 1
ATOM 661 N N . VAL A 1 83 ? -6.178 1.458 -4.739 1.00 97.50 83 VAL A N 1
ATOM 662 C CA . VAL A 1 83 ? -4.888 1.865 -5.324 1.00 97.50 83 VAL A CA 1
ATOM 663 C C . VAL A 1 83 ? -5.043 2.485 -6.708 1.00 97.50 83 VAL A C 1
ATOM 665 O O . VAL A 1 83 ? -5.611 1.884 -7.630 1.00 97.50 83 VAL A O 1
ATOM 668 N N . HIS A 1 84 ? -4.406 3.639 -6.884 1.00 95.94 84 HIS A N 1
ATOM 669 C CA . HIS A 1 84 ? -4.250 4.355 -8.142 1.00 95.94 84 HIS A CA 1
ATOM 670 C C . HIS A 1 84 ? -2.788 4.324 -8.591 1.00 95.94 84 HIS A C 1
ATOM 672 O O . HIS A 1 84 ? -1.858 4.498 -7.807 1.00 95.94 84 HIS A O 1
ATOM 678 N N . GLN A 1 85 ? -2.576 4.093 -9.880 1.00 91.94 85 GLN A N 1
ATOM 679 C CA . GLN A 1 85 ? -1.249 4.079 -10.484 1.00 91.94 85 GLN A CA 1
ATOM 680 C C . GLN A 1 85 ? -0.743 5.512 -10.736 1.00 91.94 85 GLN A C 1
ATOM 682 O O . GLN A 1 85 ? -1.430 6.284 -11.403 1.00 91.94 85 GLN A O 1
ATOM 687 N N . TRP A 1 86 ? 0.467 5.852 -10.277 1.00 88.12 86 TRP A N 1
ATOM 688 C CA . TRP A 1 86 ? 1.093 7.164 -10.490 1.00 88.12 86 TRP A CA 1
ATOM 689 C C . TRP A 1 86 ? 2.500 7.028 -11.099 1.00 88.12 86 TRP A C 1
ATOM 691 O O . TRP A 1 86 ? 3.509 6.993 -10.399 1.00 88.12 86 TRP A O 1
ATOM 701 N N . TRP A 1 87 ? 2.592 6.940 -12.427 1.00 77.50 87 TRP A N 1
ATOM 702 C CA . TRP A 1 87 ? 3.866 6.682 -13.127 1.00 77.50 87 TRP A CA 1
ATOM 703 C C . TRP A 1 87 ? 4.697 7.939 -13.442 1.00 77.50 87 TRP A C 1
ATOM 705 O O . TRP A 1 87 ? 5.827 7.815 -13.916 1.00 77.50 87 TRP A O 1
ATOM 715 N N . GLY A 1 88 ? 4.173 9.126 -13.111 1.00 61.34 88 GLY A N 1
ATOM 716 C CA . GLY A 1 88 ? 4.80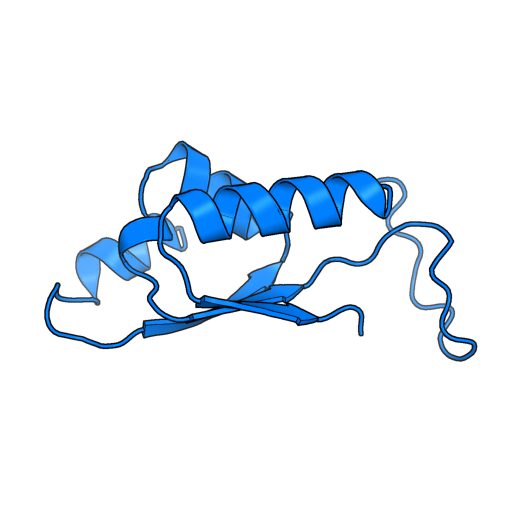1 10.417 -13.412 1.00 61.34 88 GLY A CA 1
ATOM 717 C C . GLY A 1 88 ? 4.502 10.934 -14.812 1.00 61.34 88 GLY A C 1
ATOM 718 O O . GLY A 1 88 ? 4.607 10.155 -15.783 1.00 61.34 88 GLY A O 1
#

Solvent-accessible surface area (backbone atoms only — not comparable to full-atom values): 5392 Å² total; per-residue (Å²): 136,54,73,61,55,50,44,68,78,72,56,57,97,88,57,88,31,75,48,74,46,45,57,71,59,51,51,51,25,55,76,70,65,44,47,78,69,35,50,33,36,36,42,32,44,67,34,61,86,72,68,72,89,82,72,97,68,77,81,62,94,76,52,48,51,60,67,58,51,51,52,50,55,52,55,45,44,75,68,67,27,48,75,42,88,38,65,127

Sequence (88 aa):
MGITEWLKENVKDEEYVVMKAEAEVVEEMMRNKSIKMVDELFLECKPKGLGLRGRRTMQSKSGRAYWECLALYGKLRDEGVAVHQWWG

pLDDT: mean 84.02, std 17.91, range [41.38, 98.12]

Organism: Brassica cretica (NCBI:txid69181)

Nearest PDB structures (foldseek):
  3uve-assembly1_D  TM=6.134E-01  e=1.046E+00  Mycobacterium avium 104
  7zy7-assembly2_B  TM=4.995E-01  e=6.095E-01  Chlamydomonas reinhardtii
  4o33-assembly1_A  TM=4.327E-01  e=2.536E-01  Homo sapiens
  4fey-assembly1_A  TM=4.735E-01  e=9.137E-01  Francisella tularensis subsp. tularensis SCHU S4
  1qpg-assembly1_A  TM=4.460E-01  e=1.370E+00  Saccharomyces cerevisiae

Foldseek 3Di:
DAPLVVLVVPADPPDAAEDEDEPVSVVVCVVVVSLLSYQEYAYEAAAPPPDPPDDPDDDPVDGHHPVVSVVSQVVSVVSNHHYDYDHD